Protein AF-A0A1A7WDQ5-F1 (afdb_monomer_lite)

Foldseek 3Di:
DPPPDDDDDPVVVVVDDDDDDDDDPQLVVQLVVCVVVPDPPSNVVSVVLVVVLVCCVVPPDDDPPDDSDPD

Organism: NCBI:txid60296

Sequence (71 aa):
GYAGRTELPESVKALFRPVVVILPDLQQICEIMLFSEGFLMAKVLAKKMTVLYKLAREQLSKQSHYDFGLR

Radius of gyration: 18.06 Å; chains: 1; bounding box: 40×24×44 Å

InterPro domains:
  IPR026983 Dynein heavy chain [PTHR22878] (1-71)
  IPR035699 Dynein heavy chain, hydrolytic ATP-binding dynein motor region [PF12774] (1-71)
  IPR043157 Dynein heavy chain, AAA1 domain, small subdomain [G3DSA:1.10.8.710] (23-71)

Structure (mmCIF, N/CA/C/O backbone):
data_AF-A0A1A7WDQ5-F1
#
_entry.id   AF-A0A1A7WDQ5-F1
#
loop_
_atom_site.group_PDB
_atom_site.id
_atom_site.type_symbol
_atom_site.label_atom_id
_atom_site.label_alt_id
_atom_site.label_comp_id
_atom_site.label_asym_id
_atom_site.label_entity_id
_atom_site.label_seq_id
_atom_site.pdbx_PDB_ins_code
_atom_site.Cartn_x
_atom_site.Cartn_y
_atom_site.Cartn_z
_atom_site.occupancy
_atom_site.B_iso_or_equiv
_atom_site.auth_seq_id
_atom_site.auth_comp_id
_atom_site.auth_asym_id
_atom_site.auth_atom_id
_atom_site.pdbx_PDB_model_num
ATOM 1 N N . GLY A 1 1 ? 15.637 4.954 -11.731 1.00 58.12 1 GLY A N 1
ATOM 2 C CA . GLY A 1 1 ? 15.077 3.587 -11.698 1.00 58.12 1 GLY A CA 1
ATOM 3 C C . GLY A 1 1 ? 15.750 2.800 -10.594 1.00 58.12 1 GLY A C 1
ATOM 4 O O . GLY A 1 1 ? 16.832 3.200 -10.187 1.00 58.12 1 GLY A O 1
ATOM 5 N N . TYR A 1 2 ? 15.118 1.735 -10.085 1.00 57.44 2 TYR A N 1
ATOM 6 C CA . TYR A 1 2 ? 15.741 0.826 -9.111 1.00 57.44 2 TYR A CA 1
ATOM 7 C C . TYR A 1 2 ? 17.161 0.451 -9.554 1.00 57.44 2 TYR A C 1
ATOM 9 O O . TYR A 1 2 ? 17.372 0.134 -10.727 1.00 57.44 2 TYR A O 1
ATOM 17 N N . ALA A 1 3 ? 18.119 0.527 -8.629 1.00 69.44 3 ALA A N 1
ATOM 18 C CA . ALA A 1 3 ? 19.516 0.228 -8.911 1.00 69.44 3 ALA A CA 1
ATOM 19 C C . ALA A 1 3 ? 19.654 -1.195 -9.484 1.00 69.44 3 ALA A C 1
ATOM 21 O O . ALA A 1 3 ? 19.066 -2.136 -8.954 1.00 69.44 3 ALA A O 1
ATOM 22 N N . GLY A 1 4 ? 20.407 -1.335 -10.578 1.00 75.81 4 GLY A N 1
ATOM 23 C CA . GLY A 1 4 ? 20.687 -2.629 -11.213 1.00 75.81 4 GLY A CA 1
ATOM 24 C C . GLY A 1 4 ? 19.793 -3.012 -12.398 1.00 75.81 4 GLY A C 1
ATOM 25 O O . GLY A 1 4 ? 19.880 -4.143 -12.866 1.00 75.81 4 GLY A O 1
ATOM 26 N N . ARG A 1 5 ? 18.948 -2.109 -12.917 1.00 75.88 5 ARG A N 1
ATOM 27 C CA . 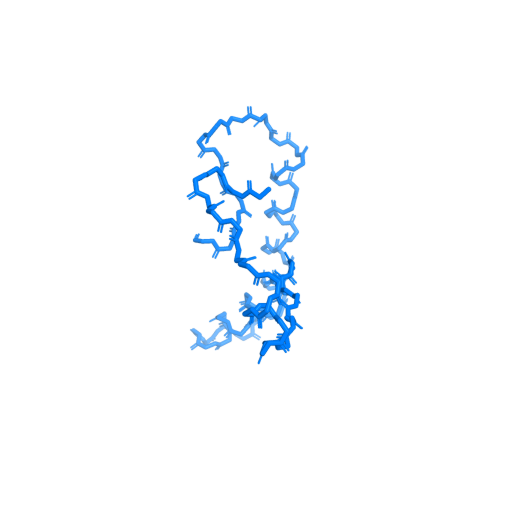ARG A 1 5 ? 18.205 -2.357 -14.167 1.00 75.88 5 ARG A CA 1
ATOM 28 C C . ARG A 1 5 ? 18.914 -1.736 -15.372 1.00 75.88 5 ARG A C 1
ATOM 30 O O . ARG A 1 5 ? 19.075 -0.520 -15.419 1.00 75.88 5 ARG A O 1
ATOM 37 N N . THR A 1 6 ? 19.281 -2.566 -16.348 1.00 79.56 6 THR A N 1
ATOM 38 C CA . THR A 1 6 ? 19.730 -2.125 -17.677 1.00 79.56 6 THR A CA 1
ATOM 39 C C . THR A 1 6 ? 18.528 -1.652 -18.484 1.00 79.56 6 THR A C 1
ATOM 41 O O . THR A 1 6 ? 17.484 -2.308 -18.494 1.00 79.56 6 THR A O 1
ATOM 44 N N . GLU A 1 7 ? 18.654 -0.508 -19.151 1.00 80.56 7 GLU A N 1
ATOM 45 C CA . GLU A 1 7 ? 17.600 -0.031 -20.039 1.00 80.56 7 GLU A CA 1
ATOM 46 C C . GLU A 1 7 ? 17.460 -0.914 -21.282 1.00 80.56 7 GLU A C 1
ATOM 48 O O . GLU A 1 7 ? 18.441 -1.393 -21.848 1.00 80.56 7 GLU A O 1
ATOM 53 N N . LEU A 1 8 ? 16.215 -1.108 -21.718 1.00 85.69 8 LEU A N 1
ATOM 54 C CA . LEU A 1 8 ? 15.913 -1.787 -22.974 1.00 85.69 8 LEU A CA 1
ATOM 55 C C . LEU A 1 8 ? 16.326 -0.907 -24.171 1.00 85.69 8 LEU A C 1
ATOM 57 O O . LEU A 1 8 ? 16.096 0.306 -24.126 1.00 85.69 8 LEU A O 1
ATOM 61 N N . PRO A 1 9 ? 16.860 -1.493 -25.259 1.00 91.19 9 PRO A N 1
ATOM 62 C CA . PRO A 1 9 ? 17.064 -0.784 -26.518 1.00 91.19 9 PRO A CA 1
ATOM 63 C C . PRO A 1 9 ? 15.751 -0.216 -27.066 1.00 91.19 9 PRO A C 1
ATOM 65 O O . PRO A 1 9 ? 14.692 -0.836 -26.939 1.00 91.19 9 PRO A O 1
ATOM 68 N N . GLU A 1 10 ? 15.822 0.937 -27.729 1.00 86.94 10 GLU A N 1
ATOM 69 C CA . GLU A 1 10 ? 14.628 1.669 -28.173 1.00 86.94 10 GLU A CA 1
ATOM 70 C C . GLU A 1 10 ? 13.783 0.885 -29.193 1.00 86.94 10 GLU A C 1
ATOM 72 O O . GLU A 1 10 ? 12.555 0.902 -29.137 1.00 86.94 10 GLU A O 1
ATOM 77 N N . SER A 1 11 ? 14.434 0.097 -30.057 1.00 91.75 11 SER A N 1
ATOM 78 C CA . SER A 1 11 ? 13.772 -0.802 -31.012 1.00 91.75 11 SER A CA 1
ATOM 79 C C . SER A 1 11 ? 12.908 -1.870 -30.339 1.00 91.75 11 SER A C 1
ATOM 81 O O . SER A 1 11 ? 11.890 -2.278 -30.891 1.00 91.75 11 SER A O 1
ATOM 83 N N . VAL A 1 12 ? 13.290 -2.306 -29.137 1.00 86.12 12 VAL A N 1
ATOM 84 C CA . VAL A 1 12 ? 12.542 -3.287 -28.347 1.00 86.12 12 VAL A CA 1
ATOM 85 C C . VAL A 1 12 ? 11.444 -2.592 -27.549 1.00 86.12 12 VAL A C 1
ATOM 87 O O . VAL A 1 12 ? 10.326 -3.096 -27.514 1.00 86.12 12 VAL A O 1
ATOM 90 N N . LYS A 1 13 ? 11.715 -1.414 -26.963 1.00 86.25 13 LYS A N 1
ATOM 91 C CA . LYS A 1 13 ? 10.699 -0.607 -26.256 1.00 86.25 13 LYS A CA 1
ATOM 92 C C . LYS A 1 13 ? 9.500 -0.288 -27.157 1.00 86.25 13 LYS A C 1
ATOM 94 O O . LYS A 1 13 ? 8.370 -0.368 -26.688 1.00 86.25 13 LYS A O 1
ATOM 99 N N . ALA A 1 14 ? 9.735 -0.020 -28.444 1.00 88.56 14 ALA A N 1
ATOM 100 C CA . ALA A 1 14 ? 8.686 0.257 -29.429 1.00 88.56 14 ALA A CA 1
ATOM 101 C C . ALA A 1 14 ? 7.680 -0.898 -29.633 1.00 88.56 14 ALA A C 1
ATOM 103 O O . ALA A 1 14 ? 6.557 -0.654 -30.071 1.00 88.56 14 ALA A O 1
ATOM 104 N N . LEU A 1 15 ? 8.049 -2.142 -29.301 1.00 93.62 15 LEU A N 1
ATOM 105 C CA . LEU A 1 15 ? 7.163 -3.309 -29.405 1.00 93.62 15 LEU A CA 1
ATOM 106 C C . LEU A 1 15 ? 6.175 -3.420 -28.233 1.00 93.62 15 LEU A C 1
ATOM 108 O O . LEU A 1 15 ? 5.229 -4.206 -28.302 1.00 93.62 15 LEU A O 1
ATOM 112 N N . PHE A 1 16 ? 6.375 -2.650 -27.160 1.00 92.19 16 PHE A N 1
ATOM 113 C CA . PHE A 1 16 ? 5.568 -2.728 -25.947 1.00 92.19 16 PHE A CA 1
ATOM 114 C C . PHE A 1 16 ? 4.790 -1.437 -25.707 1.00 92.19 16 PHE A C 1
ATOM 116 O O . PHE A 1 16 ? 5.279 -0.327 -25.902 1.00 92.19 16 PHE A O 1
ATOM 123 N N . ARG A 1 17 ? 3.563 -1.582 -25.204 1.00 92.38 17 ARG A N 1
ATOM 124 C CA . ARG A 1 17 ? 2.780 -0.451 -24.706 1.00 92.38 17 ARG A CA 1
ATOM 125 C C . ARG A 1 17 ? 3.147 -0.199 -23.239 1.00 92.38 17 ARG A C 1
ATOM 127 O O . ARG A 1 17 ? 3.005 -1.123 -22.436 1.00 92.38 17 ARG A O 1
ATOM 134 N N . PRO A 1 18 ? 3.580 1.015 -22.859 1.00 87.12 18 PRO A N 1
ATOM 135 C CA . PRO A 1 18 ? 3.852 1.313 -21.462 1.00 87.12 18 PRO A CA 1
ATOM 136 C C . PRO A 1 18 ? 2.547 1.314 -20.659 1.00 87.12 18 PRO A C 1
ATOM 138 O O . PRO A 1 18 ? 1.532 1.860 -21.094 1.00 87.12 18 PRO A O 1
ATOM 141 N N . VAL A 1 19 ? 2.592 0.725 -19.466 1.00 88.50 19 VAL A N 1
ATOM 142 C CA . VAL A 1 19 ? 1.526 0.801 -18.462 1.00 88.50 19 VAL A CA 1
ATOM 143 C C . VAL A 1 19 ? 2.140 1.337 -17.180 1.00 88.50 19 VAL A C 1
ATOM 145 O O . VAL A 1 19 ? 3.195 0.879 -16.742 1.00 88.50 19 VAL A O 1
ATOM 148 N N . VAL A 1 20 ? 1.487 2.334 -16.593 1.00 85.88 20 VAL A N 1
ATOM 149 C CA . VAL A 1 20 ? 1.970 3.028 -15.403 1.00 85.88 20 VAL A CA 1
ATOM 150 C C . VAL A 1 20 ? 1.129 2.590 -14.211 1.00 85.88 20 VAL A C 1
ATOM 152 O O . VAL A 1 20 ? -0.072 2.834 -14.174 1.00 85.88 20 VAL A O 1
ATOM 155 N N . VAL A 1 21 ? 1.769 1.953 -13.230 1.00 83.69 21 VAL A N 1
ATOM 156 C CA . VAL A 1 21 ? 1.133 1.519 -11.979 1.00 83.69 21 VAL A CA 1
ATOM 157 C C . VAL A 1 21 ? 1.939 2.105 -10.824 1.00 83.69 21 VAL A C 1
ATOM 159 O O . VAL A 1 21 ? 2.943 1.534 -10.409 1.00 83.69 21 VAL A O 1
ATOM 162 N N . ILE A 1 22 ? 1.560 3.305 -10.375 1.00 79.31 22 ILE A N 1
ATOM 163 C CA . ILE A 1 22 ? 2.339 4.066 -9.378 1.00 79.31 22 ILE A CA 1
ATOM 164 C C . ILE A 1 22 ? 1.770 3.910 -7.966 1.00 79.31 22 ILE A C 1
ATOM 166 O O . ILE A 1 22 ? 2.540 3.796 -7.017 1.00 79.31 22 ILE A O 1
ATOM 170 N N . LEU A 1 23 ? 0.443 3.914 -7.808 1.00 82.50 23 LEU A N 1
ATOM 171 C CA . LEU A 1 23 ? -0.188 3.890 -6.492 1.00 82.50 23 LEU A CA 1
ATOM 172 C C . LEU A 1 23 ? -1.465 3.038 -6.519 1.00 82.50 23 LEU A C 1
ATOM 174 O O . LEU A 1 23 ? -2.402 3.402 -7.231 1.00 82.50 23 LEU A O 1
ATOM 178 N N . PRO A 1 24 ? -1.520 1.920 -5.777 1.00 89.25 24 PRO A N 1
ATOM 179 C CA . PRO A 1 24 ? -2.754 1.164 -5.610 1.00 89.25 24 PRO A CA 1
ATOM 180 C C . PRO A 1 24 ? -3.718 1.886 -4.658 1.00 89.25 24 PRO A C 1
ATOM 182 O O . PRO A 1 24 ? -3.293 2.615 -3.758 1.00 89.25 24 PRO A O 1
ATOM 185 N N . ASP A 1 25 ? -5.019 1.637 -4.814 1.00 91.25 25 ASP A N 1
ATOM 186 C CA . ASP A 1 25 ? -6.021 2.082 -3.843 1.00 91.25 25 ASP A CA 1
ATOM 187 C C . ASP A 1 25 ? -5.994 1.173 -2.604 1.00 91.25 25 ASP A C 1
ATOM 189 O O . ASP A 1 25 ? -6.598 0.100 -2.563 1.00 91.25 25 ASP A O 1
ATOM 193 N N . LEU A 1 26 ? -5.255 1.610 -1.583 1.00 91.25 26 LEU A N 1
ATOM 194 C CA . LEU A 1 26 ? -5.081 0.871 -0.331 1.00 91.25 26 LEU A CA 1
ATOM 195 C C . LEU A 1 26 ? -6.397 0.692 0.437 1.00 91.25 26 LEU A C 1
ATOM 197 O O . LEU A 1 26 ? -6.569 -0.313 1.126 1.00 91.25 26 LEU A O 1
ATOM 201 N N . GLN A 1 27 ? -7.319 1.655 0.346 1.00 93.94 27 GLN A N 1
ATOM 202 C CA . GLN A 1 27 ? -8.577 1.589 1.083 1.00 93.94 27 GLN A CA 1
ATOM 203 C C . GLN A 1 27 ? -9.484 0.525 0.470 1.00 93.94 27 GLN A C 1
ATOM 205 O O . GLN A 1 27 ? -10.012 -0.310 1.201 1.00 93.94 27 GLN A O 1
ATOM 210 N N . GLN A 1 28 ? -9.620 0.523 -0.858 1.00 94.75 28 GLN A N 1
ATOM 211 C CA . GLN A 1 28 ? -10.435 -0.461 -1.566 1.00 94.75 28 GLN A CA 1
ATOM 212 C C . GLN A 1 28 ? -9.880 -1.880 -1.395 1.00 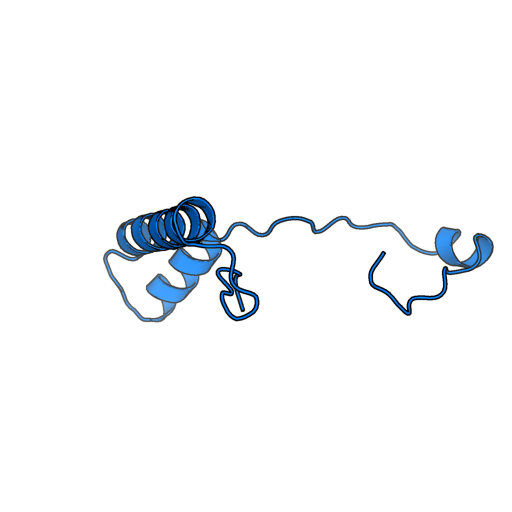94.75 28 GLN A C 1
ATOM 214 O O . GLN A 1 28 ? -10.643 -2.814 -1.151 1.00 94.75 28 GLN A O 1
ATOM 219 N N . ILE A 1 29 ? -8.557 -2.049 -1.467 1.00 94.56 29 ILE A N 1
ATOM 220 C CA . ILE A 1 29 ? -7.913 -3.352 -1.244 1.00 94.56 29 ILE A CA 1
ATOM 221 C C . ILE A 1 29 ? -8.172 -3.841 0.186 1.00 94.56 29 ILE A C 1
ATOM 223 O O . ILE A 1 29 ? -8.608 -4.975 0.376 1.00 94.56 29 ILE A O 1
ATOM 227 N N . CYS A 1 30 ? -7.974 -2.978 1.187 1.00 95.06 30 CYS A N 1
ATOM 228 C CA . CYS A 1 30 ? -8.221 -3.315 2.588 1.00 95.06 30 CYS A CA 1
ATOM 229 C C . CYS A 1 30 ? -9.701 -3.639 2.858 1.00 95.06 30 CYS A C 1
ATOM 231 O O . CYS A 1 30 ? -10.000 -4.578 3.591 1.00 95.06 30 CYS A O 1
ATOM 233 N N . GLU A 1 31 ? -10.631 -2.910 2.237 1.00 96.44 31 GLU A N 1
ATOM 234 C CA . GLU A 1 31 ? -12.070 -3.174 2.336 1.00 96.44 31 GLU A CA 1
ATOM 235 C C . GLU A 1 31 ? -12.434 -4.548 1.776 1.00 96.44 31 GLU A C 1
ATOM 237 O O . GLU A 1 31 ? -13.131 -5.299 2.453 1.00 96.44 31 GLU A O 1
ATOM 242 N N . ILE A 1 32 ? -11.928 -4.904 0.590 1.00 96.50 32 ILE A N 1
ATOM 243 C CA . ILE A 1 32 ? -12.180 -6.215 -0.024 1.00 96.50 32 ILE A CA 1
ATOM 244 C C . ILE A 1 32 ? -11.611 -7.338 0.847 1.00 96.50 32 ILE A C 1
ATOM 246 O O . ILE A 1 32 ? -12.310 -8.319 1.081 1.00 96.50 32 ILE A O 1
ATOM 250 N N . MET A 1 33 ? -10.391 -7.177 1.369 1.00 95.50 33 MET A N 1
ATOM 251 C CA . MET A 1 33 ? -9.769 -8.153 2.272 1.00 95.50 33 MET A CA 1
ATOM 252 C C . MET A 1 33 ? -10.602 -8.361 3.543 1.00 95.50 33 MET A C 1
ATOM 254 O O . MET A 1 33 ? -10.932 -9.487 3.902 1.00 95.50 33 MET A O 1
ATOM 258 N N . LEU A 1 34 ? -11.007 -7.277 4.205 1.00 96.38 34 LEU A N 1
ATOM 259 C CA . LEU A 1 34 ? -11.853 -7.354 5.398 1.00 96.38 34 LEU A CA 1
ATOM 260 C C . LEU A 1 34 ? -13.234 -7.939 5.081 1.00 96.38 34 LEU A C 1
ATOM 262 O O . LEU A 1 34 ? -13.792 -8.694 5.873 1.00 96.38 34 LEU A O 1
ATOM 266 N N . PHE A 1 35 ? -13.798 -7.615 3.923 1.00 96.94 35 PHE A N 1
ATOM 267 C CA . PHE A 1 35 ? -15.077 -8.171 3.507 1.00 96.94 35 PHE A CA 1
ATOM 268 C C . PHE A 1 35 ? -14.980 -9.683 3.260 1.00 96.94 35 PHE A C 1
ATOM 270 O O . PHE A 1 35 ? -15.849 -10.421 3.722 1.00 96.94 35 PHE A O 1
ATOM 277 N N . SER A 1 36 ? -13.911 -10.159 2.608 1.00 97.19 36 SER A N 1
ATOM 278 C CA . SER A 1 36 ? -13.692 -11.595 2.376 1.00 97.19 36 SER A CA 1
ATOM 279 C C . SER A 1 36 ? -13.508 -12.404 3.661 1.00 97.19 36 SER A C 1
ATOM 281 O O . SER A 1 36 ? -13.871 -13.574 3.690 1.00 97.19 36 SER A O 1
ATOM 283 N N . GLU A 1 37 ? -13.021 -11.774 4.730 1.00 96.06 37 GLU A N 1
ATOM 284 C CA . GLU A 1 37 ? -12.887 -12.377 6.065 1.00 96.06 37 GLU A CA 1
ATOM 285 C C . GLU A 1 37 ? -14.203 -12.337 6.880 1.00 96.06 37 GLU A C 1
ATOM 287 O O . GLU A 1 37 ? -14.260 -12.814 8.011 1.00 96.06 37 GLU A O 1
ATOM 292 N N . GLY A 1 38 ? -15.284 -11.766 6.330 1.00 96.06 38 GLY A N 1
ATOM 293 C CA . GLY A 1 38 ? -16.613 -11.754 6.954 1.00 96.06 38 GLY A CA 1
ATOM 294 C C . GLY A 1 38 ? -16.906 -10.552 7.861 1.00 96.06 38 GLY A C 1
ATOM 295 O O . GLY A 1 38 ? -17.893 -10.562 8.602 1.00 96.06 38 GLY A O 1
ATOM 296 N N . PHE A 1 39 ? -16.100 -9.485 7.817 1.00 96.31 39 PHE A N 1
ATOM 297 C CA . PHE A 1 39 ? -16.368 -8.284 8.612 1.00 96.31 39 PHE A CA 1
ATOM 298 C C . PHE A 1 39 ? -17.561 -7.488 8.056 1.00 96.31 39 PHE A C 1
ATOM 300 O O . PHE A 1 39 ? -17.476 -6.849 7.009 1.00 96.31 39 PHE A O 1
ATOM 307 N N . LEU A 1 40 ? -18.652 -7.408 8.827 1.00 94.88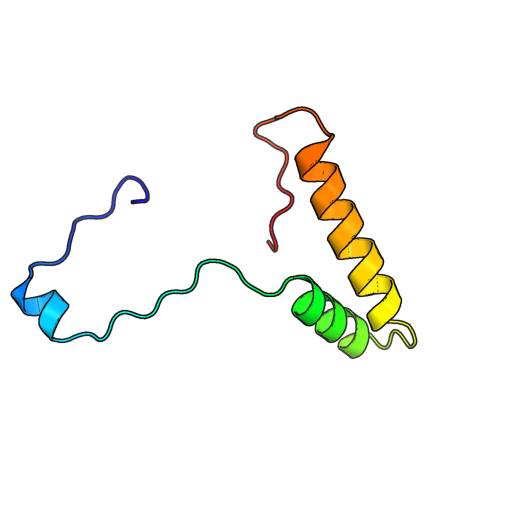 40 LEU A N 1
ATO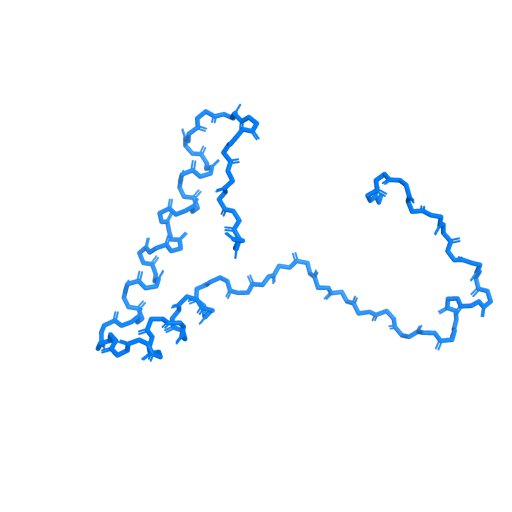M 308 C CA . LEU A 1 40 ? -19.849 -6.617 8.482 1.00 94.88 40 LEU A CA 1
ATOM 309 C C . LEU A 1 40 ? -19.560 -5.114 8.313 1.00 94.88 40 LEU A C 1
ATOM 311 O O . LEU A 1 40 ? -20.206 -4.431 7.524 1.00 94.88 40 LEU A O 1
ATOM 315 N N . MET A 1 41 ? -18.577 -4.595 9.054 1.00 96.00 41 MET A N 1
ATOM 316 C CA . MET A 1 41 ? -18.176 -3.182 9.041 1.00 96.00 41 MET A CA 1
ATOM 317 C C . MET A 1 41 ? -16.867 -2.950 8.268 1.00 96.00 41 MET A C 1
ATOM 319 O O . MET A 1 41 ? -16.145 -1.992 8.561 1.00 96.00 41 MET A O 1
ATOM 323 N N . ALA A 1 42 ? -16.555 -3.807 7.285 1.00 96.50 42 ALA A N 1
ATOM 324 C CA . ALA A 1 42 ? -15.313 -3.779 6.502 1.00 96.50 42 ALA A CA 1
ATOM 325 C C . ALA A 1 42 ? -14.953 -2.378 5.984 1.00 96.50 42 ALA A C 1
ATOM 327 O O . ALA A 1 42 ? -13.835 -1.919 6.186 1.00 96.50 42 ALA A O 1
ATOM 328 N N . LYS A 1 43 ? -15.921 -1.642 5.430 1.00 94.81 43 LYS A N 1
ATOM 329 C CA . LYS A 1 43 ? -15.728 -0.272 4.929 1.00 94.81 43 LYS A CA 1
ATOM 330 C C . LYS A 1 43 ? -15.219 0.708 5.992 1.00 94.81 43 LYS A C 1
ATOM 332 O O . LYS A 1 43 ? -14.347 1.539 5.732 1.00 94.81 43 LYS A O 1
ATOM 337 N N . VAL A 1 44 ? -15.767 0.631 7.207 1.00 96.88 44 VAL A N 1
ATOM 338 C CA . VAL A 1 44 ? -15.375 1.515 8.317 1.00 96.88 44 VAL A CA 1
ATOM 339 C C . VAL A 1 44 ? -14.000 1.120 8.850 1.00 96.88 44 VAL A C 1
ATOM 341 O O . VAL A 1 44 ? -13.176 1.999 9.113 1.00 96.88 44 VAL A O 1
ATOM 344 N N . LEU A 1 45 ? -13.742 -0.184 8.994 1.00 96.25 45 LEU A N 1
ATOM 345 C CA . LEU A 1 45 ? -12.443 -0.699 9.431 1.00 96.25 45 LEU A CA 1
ATOM 346 C C . LEU A 1 45 ? -11.340 -0.350 8.426 1.00 96.25 45 LEU A C 1
ATOM 348 O O . LEU A 1 45 ? -10.309 0.178 8.837 1.00 96.25 45 LEU A O 1
ATOM 352 N N . ALA A 1 46 ? -11.590 -0.549 7.131 1.00 96.38 46 ALA A N 1
ATOM 353 C CA . ALA A 1 46 ? -10.653 -0.231 6.061 1.00 96.38 46 ALA A CA 1
ATOM 354 C C . ALA A 1 46 ? -10.228 1.233 6.126 1.00 96.38 46 ALA A C 1
ATOM 356 O O . ALA A 1 46 ? -9.039 1.513 6.238 1.00 96.38 46 ALA A O 1
ATOM 357 N N . LYS A 1 47 ? -11.191 2.164 6.191 1.00 96.69 47 LYS A N 1
ATOM 358 C CA . LYS A 1 47 ? -10.910 3.602 6.311 1.00 96.69 47 LYS A CA 1
ATOM 359 C C . LYS A 1 47 ? -10.042 3.929 7.530 1.00 96.69 47 LYS A C 1
ATOM 361 O O . LYS A 1 47 ? -9.104 4.716 7.419 1.00 96.69 47 LYS A O 1
ATOM 366 N N . LYS A 1 48 ? -10.345 3.347 8.696 1.00 96.56 48 LYS A N 1
ATOM 367 C CA . LYS A 1 48 ? -9.543 3.560 9.915 1.00 96.56 48 LYS A CA 1
ATOM 368 C C . LYS A 1 48 ? -8.116 3.050 9.736 1.00 96.56 48 LYS A C 1
ATOM 370 O O . LYS A 1 48 ? -7.179 3.757 10.095 1.00 96.56 48 LYS A O 1
ATOM 375 N N . MET A 1 49 ? -7.963 1.869 9.145 1.00 94.62 49 MET A N 1
ATOM 376 C CA . MET A 1 49 ? -6.667 1.254 8.880 1.00 94.62 49 MET A CA 1
ATOM 377 C C . MET A 1 49 ? -5.832 2.120 7.934 1.00 94.62 49 MET A C 1
ATOM 379 O O . MET A 1 49 ? -4.708 2.488 8.264 1.00 94.62 49 MET A O 1
ATOM 383 N N . THR A 1 50 ? -6.392 2.546 6.798 1.00 94.50 50 THR A N 1
ATOM 384 C CA . THR A 1 50 ? -5.646 3.359 5.823 1.00 94.50 50 THR A CA 1
ATOM 385 C C . THR A 1 50 ? -5.215 4.705 6.409 1.00 94.50 50 THR A C 1
ATOM 387 O O . THR A 1 50 ? -4.093 5.151 6.172 1.00 94.50 50 THR A O 1
ATOM 390 N N . VAL A 1 51 ? -6.077 5.345 7.210 1.00 95.69 51 VAL A N 1
ATOM 391 C CA . VAL A 1 51 ? -5.740 6.597 7.909 1.00 95.69 51 VAL A CA 1
ATOM 392 C C . VAL A 1 51 ? -4.638 6.371 8.942 1.00 95.69 51 VAL A C 1
ATOM 394 O O . VAL A 1 51 ? -3.704 7.167 8.999 1.00 95.69 51 VAL A O 1
ATOM 397 N N . LEU A 1 52 ? -4.706 5.288 9.719 1.00 95.00 52 LEU A N 1
ATOM 398 C CA . LEU A 1 52 ? -3.687 4.948 10.710 1.00 95.00 52 LEU A CA 1
ATOM 399 C C . LEU A 1 52 ? -2.308 4.779 10.063 1.00 95.00 52 LEU A C 1
ATOM 401 O O . LEU A 1 52 ? -1.362 5.427 10.497 1.00 95.00 52 LEU A O 1
ATOM 405 N N . TYR A 1 53 ? -2.197 3.968 9.008 1.00 93.44 53 TYR A N 1
ATOM 406 C CA . TYR A 1 53 ? -0.922 3.738 8.316 1.00 93.44 53 TYR A CA 1
ATOM 407 C C . TYR A 1 53 ? -0.379 5.009 7.657 1.00 93.44 53 TYR A C 1
ATOM 409 O O . TYR A 1 53 ? 0.826 5.266 7.698 1.00 93.44 53 TYR A O 1
ATOM 417 N N . LYS A 1 54 ? -1.263 5.852 7.108 1.00 92.69 54 LYS A N 1
ATOM 418 C CA . LYS A 1 54 ? -0.874 7.166 6.588 1.00 92.69 54 LYS A CA 1
ATOM 419 C C . LYS A 1 54 ? -0.283 8.051 7.690 1.00 92.69 54 LYS A C 1
ATOM 421 O O . LYS A 1 54 ? 0.809 8.585 7.511 1.00 92.69 54 LYS A O 1
ATOM 426 N N . LEU A 1 55 ? -0.970 8.173 8.827 1.00 95.12 55 LEU A N 1
ATOM 427 C CA . LEU A 1 55 ? -0.499 8.978 9.956 1.00 95.12 55 LEU A CA 1
ATOM 428 C C . LEU A 1 55 ? 0.784 8.404 10.560 1.00 95.12 55 LEU A C 1
ATOM 430 O O . LEU A 1 55 ? 1.693 9.166 10.861 1.00 95.12 55 LEU A O 1
ATOM 434 N N . ALA A 1 56 ? 0.903 7.081 10.679 1.00 93.31 56 ALA A N 1
ATOM 435 C CA . ALA A 1 56 ? 2.112 6.423 11.163 1.00 93.31 56 ALA A CA 1
ATOM 436 C C . ALA A 1 56 ? 3.327 6.774 10.287 1.00 93.31 56 ALA A C 1
ATOM 438 O O . ALA A 1 56 ? 4.375 7.146 10.811 1.00 93.31 56 ALA A O 1
ATOM 439 N N . ARG A 1 57 ? 3.166 6.771 8.957 1.00 91.31 57 ARG A N 1
ATOM 440 C CA . ARG A 1 57 ? 4.219 7.185 8.016 1.00 91.31 57 ARG A CA 1
ATOM 441 C C . ARG A 1 57 ? 4.611 8.660 8.148 1.00 91.31 57 ARG A C 1
ATOM 443 O O . ARG A 1 57 ? 5.760 9.009 7.890 1.00 91.31 57 ARG A O 1
ATOM 450 N N . GLU A 1 58 ? 3.653 9.526 8.467 1.00 93.44 58 GLU A N 1
ATOM 451 C CA . GLU A 1 58 ? 3.850 10.979 8.534 1.00 93.44 58 GLU A CA 1
ATOM 452 C C . GLU A 1 58 ? 4.365 11.451 9.900 1.00 93.44 58 GLU A C 1
ATOM 454 O O . GLU A 1 58 ? 5.132 12.411 9.960 1.00 93.44 58 GLU A O 1
ATOM 459 N N . GLN A 1 59 ? 3.951 10.793 10.984 1.00 95.06 59 GLN A N 1
ATOM 460 C CA . GLN A 1 59 ? 4.187 11.247 12.357 1.00 95.06 59 GLN A CA 1
ATOM 461 C C . GLN A 1 59 ? 5.298 10.484 13.084 1.00 95.06 59 GLN A C 1
ATOM 463 O O . GLN A 1 59 ? 5.897 11.036 14.006 1.00 95.06 59 GLN A O 1
ATOM 468 N N . LEU A 1 60 ? 5.589 9.233 12.712 1.00 94.00 60 LEU A N 1
ATOM 469 C CA . LEU A 1 60 ? 6.667 8.476 13.351 1.00 94.00 60 LEU A CA 1
ATOM 470 C C . LEU A 1 60 ? 8.039 8.901 12.822 1.00 94.00 60 LEU A C 1
ATOM 472 O O . LEU A 1 60 ? 8.192 9.404 11.708 1.00 94.00 60 LEU A O 1
ATOM 476 N N . SER A 1 61 ? 9.068 8.672 13.641 1.00 94.88 61 SER A N 1
ATOM 477 C CA . SER A 1 61 ? 10.449 8.927 13.231 1.00 94.88 61 SER A CA 1
ATOM 478 C C . SER A 1 61 ? 10.822 8.089 12.003 1.00 94.88 61 SER A C 1
ATOM 480 O O . SER A 1 61 ? 10.401 6.941 11.869 1.00 94.88 61 SER A O 1
ATOM 482 N N . LYS A 1 62 ? 11.631 8.650 11.101 1.00 89.94 62 LYS A N 1
ATOM 483 C CA . LYS A 1 62 ? 12.087 7.945 9.897 1.00 89.94 62 LYS A CA 1
ATOM 484 C C . LYS A 1 62 ? 13.159 6.921 10.266 1.00 89.94 62 LYS A C 1
ATOM 486 O O . LYS A 1 62 ? 14.335 7.264 10.343 1.00 89.94 62 LYS A O 1
ATOM 491 N N . GLN A 1 63 ? 12.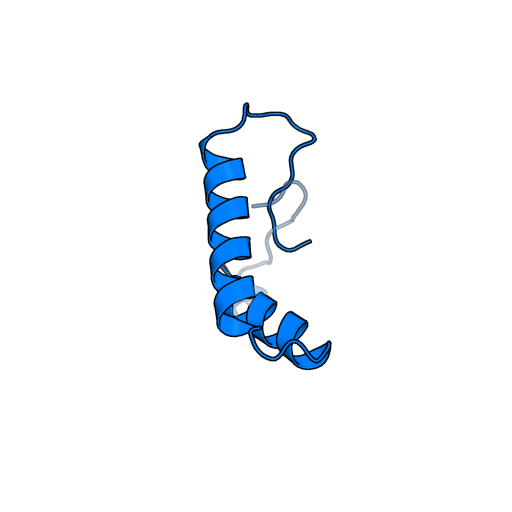744 5.678 10.481 1.00 92.06 63 GLN A N 1
ATOM 492 C CA . GLN A 1 63 ? 13.634 4.542 10.708 1.00 92.06 63 GLN A CA 1
ATOM 493 C C . GLN A 1 63 ? 13.637 3.612 9.495 1.00 92.06 63 GLN A C 1
ATOM 495 O O . GLN A 1 63 ? 12.602 3.406 8.866 1.00 92.06 63 GLN A O 1
ATOM 500 N N . SER A 1 64 ? 14.787 3.011 9.185 1.00 88.88 64 SER A N 1
ATOM 501 C CA . SER A 1 64 ? 14.949 2.109 8.032 1.00 88.88 64 SER A CA 1
ATOM 502 C C . SER A 1 64 ? 14.133 0.818 8.126 1.00 88.88 64 SER A C 1
ATOM 504 O O . SER A 1 64 ? 13.875 0.186 7.108 1.00 88.88 64 SER A O 1
ATOM 506 N N . HIS A 1 65 ? 13.739 0.423 9.335 1.00 90.31 65 HIS A N 1
ATOM 507 C CA . HIS A 1 65 ? 12.960 -0.785 9.597 1.00 90.31 65 HIS A CA 1
ATOM 508 C C . HIS A 1 65 ? 11.444 -0.534 9.640 1.00 90.31 65 HIS A C 1
ATOM 510 O O . HIS A 1 65 ? 10.686 -1.486 9.806 1.00 90.31 65 HIS A O 1
ATOM 516 N N . TYR A 1 66 ? 10.987 0.718 9.524 1.00 91.44 66 TYR A N 1
ATOM 517 C CA . TYR A 1 66 ? 9.560 1.012 9.412 1.00 91.44 66 TYR A CA 1
ATOM 518 C C . TYR A 1 66 ? 9.110 0.909 7.960 1.00 91.44 66 TYR A C 1
ATOM 520 O O . TYR A 1 66 ? 9.582 1.652 7.099 1.00 91.44 66 TYR A O 1
ATOM 528 N N . ASP A 1 67 ? 8.149 0.021 7.719 1.00 89.06 67 ASP A N 1
ATOM 529 C CA . ASP A 1 67 ? 7.443 -0.101 6.451 1.00 89.06 67 ASP A CA 1
ATOM 530 C C . ASP A 1 67 ? 5.934 -0.014 6.706 1.00 89.06 67 ASP A C 1
ATOM 532 O O . ASP A 1 67 ? 5.359 -0.797 7.459 1.00 89.06 67 ASP A O 1
ATOM 536 N N . PHE A 1 68 ? 5.309 0.991 6.099 1.00 88.75 68 PHE A N 1
ATOM 537 C CA . PHE A 1 68 ? 3.863 1.229 6.137 1.00 88.75 68 PHE A CA 1
ATOM 538 C C . PHE A 1 68 ? 3.244 1.043 4.741 1.00 88.75 68 PHE A C 1
ATOM 540 O O . PHE A 1 68 ? 2.205 1.631 4.431 1.00 88.75 68 PHE A O 1
ATOM 547 N N . GLY A 1 69 ? 3.934 0.306 3.865 1.00 84.75 69 GLY A N 1
ATOM 548 C CA . GLY A 1 69 ? 3.444 -0.112 2.559 1.00 84.75 69 GLY A CA 1
ATOM 549 C C . GLY A 1 69 ? 2.390 -1.220 2.639 1.00 84.75 69 GLY A C 1
ATOM 550 O O . GLY A 1 69 ? 1.987 -1.657 3.709 1.00 84.75 69 GLY A O 1
ATOM 551 N N . LEU A 1 70 ? 1.934 -1.678 1.471 1.00 78.12 70 LEU A N 1
ATOM 552 C CA . LEU A 1 70 ? 0.886 -2.701 1.321 1.00 78.12 70 LEU A CA 1
ATOM 553 C C . LEU A 1 70 ? 1.413 -4.149 1.470 1.00 78.12 70 LEU A C 1
ATOM 555 O O . LEU A 1 70 ? 0.723 -5.087 1.086 1.00 78.12 70 LEU A O 1
ATOM 559 N N . ARG A 1 71 ? 2.661 -4.337 1.905 1.00 76.81 71 ARG A N 1
ATOM 560 C CA . ARG A 1 71 ? 3.359 -5.626 1.827 1.00 76.81 71 ARG A CA 1
ATOM 561 C C . ARG A 1 71 ? 3.157 -6.490 3.066 1.00 76.81 71 ARG A C 1
ATOM 563 O O . ARG A 1 71 ? 3.078 -5.915 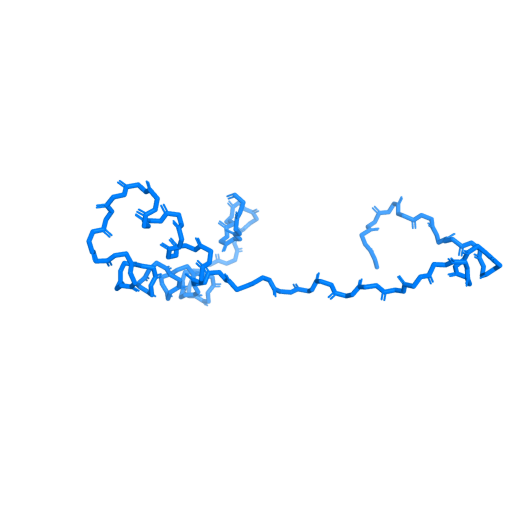4.170 1.00 76.81 71 ARG A O 1
#

Secondary structure (DSSP, 8-state):
--TTPPPPPHHHHTTS---------HHHHHHHHHHHTT-TTHHHHHHHHHHHHHHHHHHS---TT---S--

pLDDT: mean 89.78, std 8.22, range [57.44, 97.19]